Protein AF-A0AAD2RCP2-F1 (afdb_monomer_lite)

Sequence (72 aa):
EGDIVAFSEDDFHVFNSQVEYFSEDGYPAFDIKVPSTYYFDSNVFSEVSMSGLYEIEVIGNIHENPELLEEK

pLDDT: mean 89.77, std 7.9, range [49.88, 96.81]

Secondary structure (DSSP, 8-state):
--EEEEEEETTEEEEEEEEEE-GGGT--SEEE---TT---SS-HHHHHHHHSSEEEEEEEETTT-GGGGS--

InterPro domains:
  IPR019096 YopX protein [PF09643] (1-70)
  IPR023385 YopX-like, C-terminal [G3DSA:2.30.30.290] (1-72)

Organism: Listeria monocytogenes (NCBI:txid1639)

Radius of gyration: 12.1 Å; chains: 1; bounding box: 30×21×32 Å

Foldseek 3Di:
DFFKKFKDFPNHTDAIWGFDQPVVVVRGDTATDDPPVDDDPDGPVVCVVPVVRMDIDGDGGCVPCVVRRDDD

Structure (mmCIF, N/CA/C/O backbone):
data_AF-A0AAD2RCP2-F1
#
_entry.id   AF-A0AAD2RCP2-F1
#
loop_
_atom_site.group_PDB
_atom_site.id
_atom_site.type_symbol
_atom_site.label_atom_id
_atom_site.label_alt_id
_atom_site.label_comp_id
_atom_site.label_asym_id
_atom_site.label_entity_id
_atom_site.label_seq_id
_atom_site.pdbx_PDB_ins_code
_atom_site.Cartn_x
_atom_site.Cartn_y
_atom_site.Cartn_z
_atom_site.occupancy
_atom_site.B_iso_or_equiv
_atom_site.auth_seq_id
_atom_site.auth_comp_id
_atom_site.auth_asym_id
_atom_site.auth_atom_id
_atom_site.pdbx_PDB_model_num
ATOM 1 N N . GLU A 1 1 ? -7.710 -8.073 -5.824 1.00 72.81 1 GLU A N 1
ATOM 2 C CA . GLU A 1 1 ? -7.915 -6.619 -5.988 1.00 72.81 1 GLU A CA 1
ATOM 3 C C . GLU A 1 1 ? -8.716 -6.156 -4.792 1.00 72.81 1 GLU A C 1
ATOM 5 O O . GLU A 1 1 ? -9.694 -6.821 -4.467 1.00 72.81 1 GLU A O 1
ATOM 10 N N . GLY A 1 2 ? -8.260 -5.105 -4.113 1.00 88.12 2 GLY A N 1
ATOM 11 C CA . GLY A 1 2 ? -8.879 -4.661 -2.865 1.00 88.12 2 GLY A 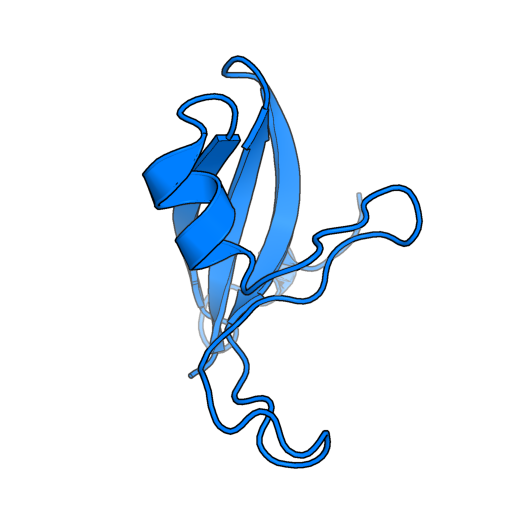CA 1
ATOM 12 C C . GLY A 1 2 ? -8.230 -5.195 -1.588 1.00 88.12 2 GLY A C 1
ATOM 13 O O . GLY A 1 2 ? -8.781 -4.972 -0.514 1.00 88.12 2 GLY A O 1
ATOM 14 N N . ASP A 1 3 ? -7.075 -5.859 -1.673 1.00 96.19 3 ASP A N 1
ATOM 15 C CA . ASP A 1 3 ? -6.254 -6.096 -0.482 1.00 96.19 3 ASP A CA 1
ATOM 16 C C . ASP A 1 3 ? -5.790 -4.745 0.075 1.00 96.19 3 ASP A C 1
ATOM 18 O O . ASP A 1 3 ? -5.533 -3.807 -0.684 1.00 96.19 3 ASP A O 1
ATOM 22 N N . ILE A 1 4 ? -5.699 -4.641 1.395 1.00 96.62 4 ILE A N 1
ATOM 23 C CA . ILE A 1 4 ? -5.161 -3.477 2.093 1.00 96.62 4 ILE A CA 1
ATOM 24 C C . ILE A 1 4 ? -3.799 -3.872 2.638 1.00 96.62 4 ILE A C 1
ATOM 26 O O . ILE A 1 4 ? -3.662 -4.888 3.329 1.00 96.62 4 ILE A O 1
ATOM 30 N N . VAL A 1 5 ? -2.801 -3.055 2.333 1.00 96.25 5 VAL A N 1
ATOM 31 C CA . VAL A 1 5 ? -1.436 -3.244 2.802 1.00 96.25 5 VAL A CA 1
ATOM 32 C C . VAL A 1 5 ? -1.020 -2.138 3.758 1.00 96.25 5 VAL A C 1
ATOM 34 O O . VAL A 1 5 ? -1.376 -0.975 3.563 1.00 96.25 5 VAL A O 1
ATOM 37 N N . ALA A 1 6 ? -0.241 -2.508 4.768 1.00 96.06 6 ALA A N 1
ATOM 38 C CA . ALA A 1 6 ? 0.530 -1.591 5.587 1.00 96.06 6 ALA A CA 1
ATOM 39 C C . ALA A 1 6 ? 1.897 -1.380 4.936 1.00 96.06 6 ALA A C 1
ATOM 41 O O . ALA A 1 6 ? 2.607 -2.346 4.655 1.00 96.06 6 ALA A O 1
ATOM 42 N N . PHE A 1 7 ? 2.257 -0.120 4.716 1.00 94.94 7 PHE A N 1
ATOM 43 C CA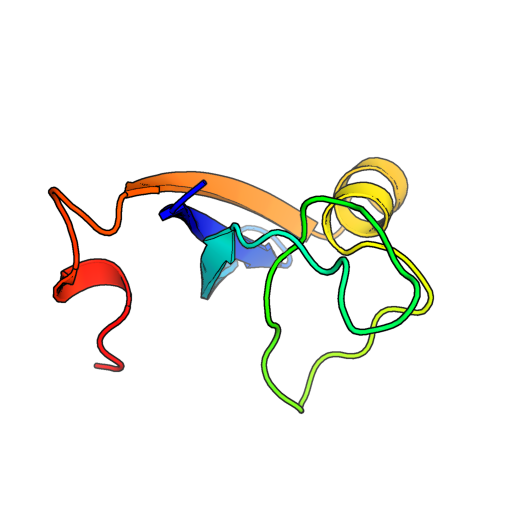 . PHE A 1 7 ? 3.587 0.285 4.287 1.00 94.94 7 PHE A CA 1
ATOM 44 C C . PHE A 1 7 ? 4.400 0.732 5.503 1.00 94.94 7 PHE A C 1
ATOM 46 O O . PHE A 1 7 ? 3.927 1.552 6.300 1.00 94.94 7 PHE A O 1
ATOM 53 N N . SER A 1 8 ? 5.623 0.222 5.617 1.00 94.81 8 SER A N 1
ATOM 54 C CA . SER A 1 8 ? 6.548 0.524 6.707 1.00 94.81 8 SER A CA 1
ATOM 55 C C . SER A 1 8 ? 7.921 0.943 6.175 1.00 94.81 8 SER A C 1
ATOM 57 O O . SER A 1 8 ? 8.370 0.470 5.132 1.00 94.81 8 SER A O 1
ATOM 59 N N . GLU A 1 9 ? 8.596 1.818 6.914 1.00 93.12 9 GLU A N 1
ATOM 60 C CA . GLU A 1 9 ? 9.957 2.305 6.656 1.00 93.12 9 GLU A CA 1
ATOM 61 C C . GLU A 1 9 ? 10.762 2.174 7.956 1.00 93.12 9 GLU A C 1
ATOM 63 O O . GLU A 1 9 ? 10.297 2.618 9.007 1.00 93.12 9 GLU A O 1
ATOM 68 N N . ASP A 1 10 ? 11.934 1.529 7.908 1.00 89.56 10 ASP A N 1
ATOM 69 C CA . ASP A 1 10 ? 12.771 1.248 9.091 1.00 89.56 10 ASP A CA 1
ATOM 70 C C . ASP A 1 10 ? 11.990 0.617 10.276 1.00 89.56 10 ASP A C 1
ATOM 72 O O . ASP A 1 10 ? 12.110 1.054 11.420 1.00 89.56 10 ASP A O 1
ATOM 76 N N . ASP A 1 11 ? 11.160 -0.399 10.006 1.00 86.06 11 ASP A N 1
ATOM 77 C CA . ASP A 1 11 ? 10.269 -1.076 10.973 1.00 86.06 11 ASP A CA 1
ATOM 78 C C . ASP A 1 11 ? 9.129 -0.203 11.558 1.00 86.06 11 ASP A C 1
ATOM 80 O O . ASP A 1 11 ? 8.384 -0.649 12.439 1.00 86.06 11 ASP A O 1
ATOM 84 N N . PHE A 1 12 ? 8.940 1.033 11.080 1.00 91.38 12 PHE A N 1
ATOM 85 C CA . PHE A 1 12 ? 7.838 1.902 11.498 1.00 91.38 12 PHE A CA 1
ATOM 86 C C . PHE A 1 12 ? 6.732 1.950 10.453 1.00 91.38 12 PHE A C 1
ATOM 88 O O . PHE A 1 12 ? 6.959 2.294 9.296 1.00 91.38 12 PHE A O 1
ATOM 95 N N . HIS A 1 13 ? 5.504 1.680 10.895 1.00 93.94 13 HIS A N 1
ATOM 9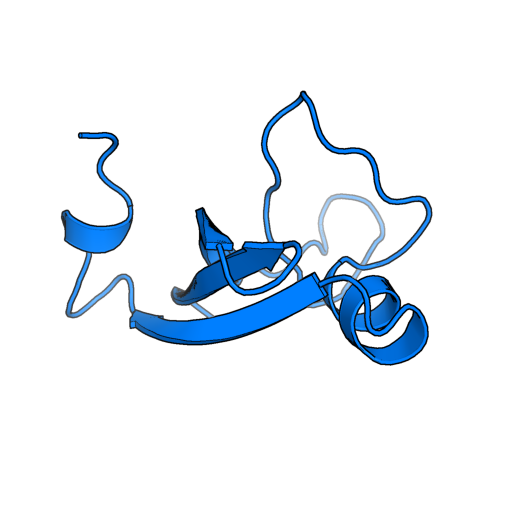6 C CA . HIS A 1 13 ? 4.318 1.862 10.070 1.00 93.94 13 HIS A CA 1
ATOM 97 C C . HIS A 1 13 ? 4.157 3.329 9.640 1.00 93.94 13 HIS A C 1
ATOM 99 O O . HIS A 1 13 ? 4.149 4.224 10.491 1.00 93.94 13 HIS A O 1
ATOM 105 N N . VAL A 1 14 ? 3.973 3.557 8.338 1.00 94.00 14 VAL A N 1
ATOM 106 C CA . VAL A 1 14 ? 3.815 4.894 7.749 1.00 94.00 14 VAL A CA 1
ATOM 107 C C . VAL A 1 14 ? 2.370 5.149 7.324 1.00 94.00 14 VAL A C 1
ATOM 109 O O . VAL A 1 14 ? 1.782 6.147 7.737 1.00 94.00 14 VAL A O 1
ATOM 112 N N . PHE A 1 15 ? 1.800 4.279 6.485 1.00 94.44 15 PHE A N 1
ATOM 113 C CA . PHE A 1 15 ? 0.433 4.424 5.976 1.00 94.44 15 PHE A CA 1
ATOM 114 C C . PHE A 1 15 ? -0.156 3.088 5.520 1.00 94.44 15 PHE A C 1
ATOM 116 O O . PHE A 1 15 ? 0.569 2.140 5.211 1.00 94.44 15 PHE A O 1
ATOM 123 N N . ASN A 1 16 ? -1.485 3.039 5.430 1.00 95.50 16 ASN A N 1
ATOM 124 C CA . ASN A 1 16 ? -2.214 1.951 4.786 1.00 95.50 16 ASN A CA 1
ATOM 125 C C . ASN A 1 16 ? -2.622 2.360 3.371 1.00 95.50 16 ASN A C 1
ATOM 127 O O . ASN A 1 16 ? -2.972 3.517 3.132 1.00 95.50 16 ASN A O 1
ATOM 131 N N . SER A 1 17 ? -2.612 1.414 2.438 1.00 95.25 17 SER A N 1
ATOM 132 C CA . SER A 1 17 ? -3.087 1.653 1.077 1.00 95.25 17 SER A CA 1
ATOM 133 C C . SER A 1 17 ? -3.767 0.428 0.489 1.00 95.25 17 SER A C 1
ATOM 135 O O . SER A 1 17 ? -3.507 -0.708 0.882 1.00 95.25 17 SER A O 1
ATOM 137 N N . GLN A 1 18 ? -4.662 0.672 -0.459 1.00 95.19 18 GLN A N 1
ATOM 138 C CA . GLN A 1 18 ? -5.359 -0.372 -1.190 1.00 95.19 18 GLN A CA 1
ATOM 139 C C . GLN A 1 18 ? -4.547 -0.790 -2.417 1.00 95.19 18 GLN A C 1
ATOM 141 O O . GLN A 1 18 ? -4.049 0.053 -3.163 1.00 95.19 18 GLN A O 1
ATOM 146 N N . VAL A 1 19 ? -4.488 -2.098 -2.664 1.00 94.88 19 VAL A N 1
ATOM 147 C CA . VAL A 1 19 ? -3.975 -2.664 -3.913 1.00 94.88 19 VAL A CA 1
ATOM 148 C C . VAL A 1 19 ? -5.020 -2.516 -5.019 1.00 94.88 19 VAL A C 1
ATOM 150 O O . VAL A 1 19 ? -6.108 -3.105 -4.951 1.00 94.88 19 VAL A O 1
ATOM 153 N N . GLU A 1 20 ? -4.663 -1.770 -6.062 1.00 92.38 20 GLU A N 1
ATOM 154 C CA . GLU A 1 20 ? -5.504 -1.446 -7.221 1.00 92.38 20 GLU A CA 1
ATOM 155 C C . GLU A 1 20 ? -4.780 -1.794 -8.535 1.00 92.38 20 GLU A C 1
ATOM 157 O O . GLU A 1 20 ? -3.558 -1.956 -8.565 1.00 92.38 20 GLU A O 1
ATOM 162 N N . TYR A 1 21 ? -5.527 -1.947 -9.634 1.00 91.38 21 TYR A N 1
ATOM 163 C CA . TYR A 1 21 ? -4.965 -2.235 -10.958 1.00 91.38 21 TYR A CA 1
ATOM 164 C C . TYR A 1 21 ? -4.845 -0.965 -11.819 1.00 91.38 21 TYR A C 1
ATOM 166 O O . TYR A 1 21 ? -5.844 -0.427 -12.295 1.00 91.38 21 TYR A O 1
ATOM 174 N N . PHE A 1 22 ? -3.618 -0.516 -12.095 1.00 87.12 22 PHE A N 1
ATOM 175 C CA . PHE A 1 22 ? -3.313 0.795 -12.700 1.00 87.12 22 PHE A CA 1
ATOM 176 C C . PHE A 1 22 ? -3.338 0.817 -14.242 1.00 87.12 22 PHE A C 1
ATOM 178 O O . PHE A 1 22 ? -2.549 1.487 -14.908 1.00 87.12 22 PHE A O 1
ATOM 185 N N . SER A 1 23 ? -4.272 0.091 -14.862 1.00 84.12 23 SER A N 1
ATOM 186 C CA . SER A 1 23 ? -4.328 -0.003 -16.333 1.00 84.12 23 SER A CA 1
ATOM 187 C C . SER A 1 23 ? -4.617 1.305 -17.073 1.00 84.12 23 SER A C 1
ATOM 189 O O . SER A 1 23 ? -4.231 1.427 -18.237 1.00 84.12 23 SER A O 1
ATOM 191 N N . GLU A 1 24 ? -5.268 2.273 -16.425 1.00 75.56 24 GLU A N 1
ATOM 192 C CA . GLU A 1 24 ? -5.676 3.529 -17.064 1.00 75.56 24 GLU A CA 1
ATOM 193 C C . GLU A 1 24 ? -4.493 4.473 -17.344 1.00 75.56 24 GLU A C 1
ATOM 195 O O . GLU A 1 24 ? -4.528 5.217 -18.323 1.00 75.56 24 GLU A O 1
ATOM 200 N N . ASP A 1 25 ? -3.399 4.369 -16.586 1.00 69.56 25 ASP A N 1
ATOM 201 C CA . ASP A 1 25 ? -2.205 5.218 -16.729 1.00 69.56 25 ASP A CA 1
ATOM 202 C C . ASP A 1 25 ? -1.170 4.659 -17.726 1.00 69.56 25 ASP A C 1
ATOM 204 O O . ASP A 1 25 ? -0.002 5.050 -17.738 1.00 69.56 25 ASP A O 1
ATOM 208 N N . GLY A 1 26 ? -1.569 3.700 -18.572 1.00 76.88 26 GLY A N 1
ATOM 209 C CA . GLY A 1 26 ? -0.639 2.985 -19.455 1.00 76.88 26 GLY A CA 1
ATOM 210 C C . GLY A 1 26 ? 0.331 2.074 -18.694 1.00 76.88 26 GLY A C 1
ATOM 211 O O . GLY A 1 26 ? 1.331 1.627 -19.259 1.00 76.88 26 GLY A O 1
ATOM 212 N N . TYR A 1 27 ? 0.015 1.781 -17.429 1.00 80.31 27 TYR A N 1
ATOM 213 C CA . TYR A 1 27 ? 0.827 1.013 -16.497 1.00 80.31 27 TYR A CA 1
ATOM 214 C C . TYR A 1 27 ? 0.047 -0.205 -15.958 1.00 80.31 27 TYR A C 1
ATOM 216 O O . TYR A 1 27 ? -0.378 -0.224 -14.807 1.00 80.31 27 TYR A O 1
ATOM 224 N N . PRO A 1 28 ? -0.198 -1.243 -16.786 1.00 86.06 28 PRO A N 1
ATOM 225 C CA . PRO A 1 28 ? -1.111 -2.345 -16.469 1.00 86.06 28 PRO A CA 1
ATOM 226 C C . PRO A 1 28 ? -0.530 -3.328 -15.435 1.00 86.06 28 PRO A C 1
ATOM 228 O O . PRO A 1 28 ? -0.232 -4.481 -15.755 1.00 86.06 28 PRO A O 1
ATOM 231 N N . ALA A 1 29 ? -0.394 -2.885 -14.189 1.00 90.31 29 ALA A N 1
ATOM 232 C CA . ALA A 1 29 ? 0.118 -3.648 -13.061 1.00 90.31 29 ALA A CA 1
ATOM 233 C C . ALA A 1 29 ? -0.718 -3.399 -11.799 1.00 90.31 29 ALA A C 1
ATOM 235 O O . ALA A 1 29 ? -1.416 -2.392 -11.681 1.00 90.31 29 ALA A O 1
ATOM 236 N N . PHE A 1 30 ? -0.647 -4.343 -10.862 1.00 92.00 30 PHE A N 1
ATOM 237 C CA . PHE A 1 30 ? -1.104 -4.088 -9.502 1.00 92.00 30 PHE A CA 1
ATOM 238 C C . PHE A 1 30 ? -0.080 -3.208 -8.791 1.00 92.00 30 PHE A C 1
ATOM 240 O O . PHE A 1 30 ? 1.123 -3.465 -8.877 1.00 92.00 30 PHE A O 1
ATOM 247 N N . ASP A 1 31 ? -0.566 -2.185 -8.104 1.00 93.50 31 ASP A N 1
ATOM 248 C CA . ASP A 1 31 ? 0.253 -1.267 -7.317 1.00 93.50 31 ASP A CA 1
ATOM 249 C C . ASP A 1 31 ? -0.585 -0.659 -6.182 1.00 93.50 31 ASP A C 1
ATOM 251 O O . ASP A 1 31 ? -1.745 -1.043 -5.984 1.00 93.50 31 ASP A O 1
ATOM 255 N N . ILE A 1 32 ? -0.009 0.288 -5.445 1.00 93.25 32 ILE A N 1
ATOM 256 C CA . ILE A 1 32 ? -0.685 1.037 -4.386 1.00 93.25 32 ILE A CA 1
ATOM 257 C C . ILE A 1 32 ? -0.563 2.544 -4.588 1.00 93.25 32 ILE A C 1
ATOM 259 O O . ILE A 1 32 ? 0.419 3.053 -5.129 1.00 93.25 32 ILE A O 1
ATOM 263 N N . LYS A 1 33 ? -1.549 3.288 -4.083 1.00 90.38 33 LYS A N 1
ATOM 264 C CA . LYS A 1 33 ? -1.431 4.746 -3.967 1.00 90.38 33 LYS A CA 1
ATOM 265 C C . LYS A 1 33 ? -0.534 5.091 -2.789 1.00 90.38 33 LYS A C 1
ATOM 267 O O . LYS A 1 33 ? -0.676 4.512 -1.713 1.00 90.38 33 LYS A O 1
ATOM 272 N N . VAL A 1 34 ? 0.344 6.066 -2.979 1.00 91.56 34 VAL A N 1
ATOM 273 C CA . VAL A 1 34 ? 1.252 6.549 -1.935 1.00 91.56 34 VAL A CA 1
ATOM 274 C C . VAL A 1 34 ? 0.940 8.009 -1.601 1.00 91.56 34 VAL A C 1
ATOM 276 O O . VAL A 1 34 ? 0.483 8.749 -2.480 1.00 91.56 34 VAL A O 1
ATOM 279 N N . PRO A 1 35 ? 1.156 8.453 -0.350 1.00 90.88 35 PRO A N 1
ATOM 280 C CA . PRO A 1 35 ? 1.014 9.858 0.011 1.00 90.88 35 PRO A CA 1
ATOM 281 C C . PRO A 1 35 ? 1.908 10.742 -0.862 1.00 90.88 35 PRO A C 1
ATOM 283 O O . PRO A 1 35 ? 3.006 10.342 -1.235 1.00 90.88 35 PRO A O 1
ATOM 286 N N . SER A 1 36 ? 1.494 11.984 -1.128 1.00 89.56 36 SER A N 1
ATOM 287 C CA . SER A 1 36 ? 2.229 12.909 -2.011 1.00 89.56 36 SER A CA 1
ATOM 288 C C . SER A 1 36 ? 3.642 13.276 -1.533 1.00 89.56 36 SER A C 1
ATOM 290 O O . SER A 1 36 ? 4.390 13.922 -2.262 1.00 89.56 36 SER A O 1
ATOM 292 N N . THR A 1 37 ? 3.993 12.935 -0.293 1.00 90.00 37 THR A N 1
ATOM 293 C CA . THR A 1 37 ? 5.345 13.075 0.265 1.00 90.00 37 THR A CA 1
ATOM 294 C C . THR A 1 37 ? 6.301 11.973 -0.192 1.00 90.00 37 THR A C 1
ATOM 296 O O . THR A 1 37 ? 7.506 12.133 -0.024 1.00 90.00 37 THR A O 1
ATOM 299 N N . TYR A 1 38 ? 5.781 10.885 -0.764 1.00 89.62 38 TYR A N 1
ATOM 300 C CA . TYR A 1 38 ? 6.545 9.774 -1.319 1.00 89.62 38 TYR A CA 1
ATOM 301 C C . TYR A 1 38 ? 6.534 9.832 -2.845 1.00 89.62 38 TYR A C 1
ATOM 303 O O . TYR A 1 38 ? 5.532 10.173 -3.474 1.00 89.62 38 TYR A O 1
ATOM 311 N N . TYR A 1 39 ? 7.670 9.488 -3.442 1.00 88.31 39 TYR A N 1
ATOM 312 C CA . TYR A 1 39 ? 7.825 9.390 -4.885 1.00 88.31 39 TYR A CA 1
ATOM 313 C C . TYR A 1 39 ? 8.674 8.165 -5.210 1.00 88.31 39 TYR A C 1
ATOM 315 O O . TYR A 1 39 ? 9.773 8.012 -4.679 1.00 88.31 39 TYR A O 1
ATOM 323 N N . PHE A 1 40 ? 8.150 7.321 -6.093 1.00 88.00 40 PHE A N 1
ATOM 324 C CA . PHE A 1 40 ? 8.797 6.104 -6.560 1.00 88.00 40 PHE A CA 1
ATOM 325 C C . PHE A 1 40 ? 8.945 6.180 -8.082 1.00 88.00 40 PHE A C 1
ATOM 327 O O . PHE A 1 40 ? 7.967 6.408 -8.792 1.00 88.00 40 PHE A O 1
ATOM 334 N N . ASP A 1 41 ? 10.166 5.986 -8.590 1.00 83.38 41 ASP A N 1
ATOM 335 C CA . ASP A 1 41 ? 10.460 5.958 -10.036 1.00 83.38 41 ASP A CA 1
ATOM 336 C C . ASP A 1 41 ? 9.967 4.665 -10.719 1.00 83.38 41 ASP A C 1
ATOM 338 O O . ASP A 1 41 ? 10.102 4.480 -11.930 1.00 83.38 41 ASP A O 1
ATOM 342 N N . SER A 1 42 ? 9.448 3.718 -9.942 1.00 86.25 42 SER A N 1
ATOM 343 C CA . SER A 1 42 ? 8.984 2.401 -10.373 1.00 86.25 42 SER A CA 1
ATOM 344 C C . SER A 1 42 ? 7.799 1.953 -9.519 1.00 86.25 42 SER A C 1
ATOM 346 O O . SER A 1 42 ? 7.413 2.649 -8.583 1.00 86.25 42 SER A O 1
ATOM 348 N N . ASN A 1 43 ? 7.233 0.784 -9.845 1.00 89.88 43 ASN A N 1
ATOM 349 C CA . ASN A 1 43 ? 6.213 0.129 -9.022 1.00 89.88 43 ASN A CA 1
ATOM 350 C C . ASN A 1 43 ? 6.618 0.137 -7.547 1.00 89.88 43 ASN A C 1
ATOM 352 O O . ASN A 1 43 ? 7.766 -0.214 -7.244 1.00 89.88 43 ASN A O 1
ATOM 356 N N . VAL A 1 44 ? 5.683 0.411 -6.642 1.00 92.75 44 VAL A N 1
ATOM 357 C CA . VAL A 1 44 ? 6.011 0.443 -5.214 1.00 92.75 44 VAL A CA 1
ATOM 358 C C . VAL A 1 44 ? 6.459 -0.939 -4.733 1.00 92.75 44 VAL A C 1
ATOM 360 O O . VAL A 1 44 ? 7.456 -1.041 -4.021 1.00 92.75 44 VAL A O 1
ATOM 363 N N . PHE A 1 45 ? 5.821 -2.025 -5.186 1.00 92.94 45 PHE A N 1
ATOM 364 C CA . PHE A 1 45 ? 6.237 -3.383 -4.815 1.00 92.94 45 PHE A CA 1
ATOM 365 C C . PHE A 1 45 ? 7.629 -3.743 -5.344 1.00 92.94 45 PHE A C 1
ATOM 367 O O . PHE A 1 45 ? 8.390 -4.426 -4.656 1.00 92.94 45 PHE A O 1
ATOM 374 N N . SER A 1 46 ? 7.982 -3.283 -6.547 1.00 91.19 46 SER A N 1
ATOM 375 C CA . SER A 1 46 ? 9.331 -3.485 -7.088 1.00 91.19 46 SER A CA 1
ATOM 376 C C . SER A 1 46 ? 10.375 -2.737 -6.266 1.00 91.19 46 SER A C 1
ATOM 378 O O . SER A 1 46 ? 11.411 -3.318 -5.949 1.00 91.19 46 SER A O 1
ATOM 380 N N . GLU A 1 47 ? 10.101 -1.483 -5.889 1.00 91.69 47 GLU A N 1
ATOM 381 C CA . GLU A 1 47 ? 11.014 -0.702 -5.051 1.00 91.69 47 GLU A CA 1
ATOM 382 C C . GLU A 1 47 ? 11.216 -1.374 -3.691 1.00 91.69 47 GLU A C 1
ATOM 384 O O . GLU A 1 47 ? 12.352 -1.601 -3.283 1.00 91.69 47 GLU A O 1
ATOM 389 N N . VAL A 1 48 ? 10.128 -1.766 -3.021 1.00 92.19 48 VAL A N 1
ATOM 390 C CA . VAL A 1 48 ? 10.168 -2.465 -1.725 1.00 92.19 48 VAL A CA 1
ATOM 391 C C . VAL A 1 48 ? 10.979 -3.758 -1.824 1.00 92.19 48 VAL A C 1
ATOM 393 O O . VAL A 1 48 ? 11.845 -4.016 -0.990 1.00 92.19 48 VAL A O 1
ATOM 396 N N . SER A 1 49 ? 10.773 -4.547 -2.883 1.00 89.88 49 SER A N 1
ATOM 397 C CA . SER A 1 49 ? 11.514 -5.795 -3.087 1.00 89.88 49 SER A CA 1
ATOM 398 C C . SER A 1 49 ? 13.007 -5.589 -3.373 1.00 89.88 49 SER A C 1
ATOM 400 O O . SER A 1 49 ? 13.779 -6.532 -3.184 1.00 89.88 49 SER A O 1
ATOM 402 N N . MET A 1 50 ? 13.417 -4.425 -3.884 1.00 90.06 50 MET A N 1
ATOM 403 C CA . MET A 1 50 ? 14.797 -4.159 -4.303 1.00 90.06 50 MET A CA 1
ATOM 404 C C . MET A 1 50 ? 15.600 -3.345 -3.287 1.00 90.06 50 MET A C 1
ATOM 406 O O . MET A 1 50 ? 16.799 -3.589 -3.148 1.00 90.06 50 MET A O 1
ATOM 410 N N . SER A 1 51 ? 14.976 -2.380 -2.611 1.00 88.19 51 SER A N 1
ATOM 411 C CA . SER A 1 51 ? 15.673 -1.442 -1.728 1.00 88.19 51 SER A CA 1
ATOM 412 C C . SER A 1 51 ? 16.040 -2.073 -0.386 1.00 88.19 51 SER A C 1
ATOM 414 O O . SER A 1 51 ? 17.108 -1.789 0.154 1.00 88.19 51 SER A O 1
ATOM 416 N N . GLY A 1 52 ? 15.164 -2.930 0.153 1.00 84.62 52 GLY A N 1
ATOM 417 C CA . GLY A 1 52 ? 15.263 -3.431 1.526 1.00 84.62 52 GLY A CA 1
ATOM 418 C C . GLY A 1 52 ? 15.101 -2.348 2.603 1.00 84.62 52 GLY A C 1
ATOM 419 O O . GLY A 1 52 ? 15.381 -2.624 3.764 1.00 84.62 52 GLY A O 1
ATOM 420 N N . LEU A 1 53 ? 14.693 -1.130 2.223 1.00 88.06 53 LEU A N 1
ATOM 421 C CA . LEU A 1 53 ? 14.425 0.002 3.126 1.00 88.06 53 LEU A CA 1
ATOM 422 C C . LEU A 1 53 ? 12.955 0.066 3.554 1.00 88.06 53 LEU A C 1
ATOM 424 O O . LEU A 1 53 ? 12.616 0.674 4.567 1.00 88.06 53 LEU A O 1
ATOM 428 N N . TYR A 1 54 ? 12.092 -0.546 2.750 1.00 93.12 54 TYR A N 1
ATOM 429 C CA . TYR A 1 54 ? 10.653 -0.539 2.933 1.00 93.12 54 TYR A CA 1
ATOM 430 C C . TYR A 1 54 ? 10.152 -1.956 3.158 1.00 93.12 54 TYR A C 1
ATOM 432 O O . TYR A 1 54 ? 10.738 -2.923 2.666 1.00 93.12 54 TYR A O 1
ATOM 440 N N . GLU A 1 55 ? 9.028 -2.061 3.848 1.00 94.44 55 GLU A N 1
ATOM 441 C CA . GLU A 1 55 ? 8.286 -3.300 4.024 1.00 94.44 55 GLU A CA 1
ATOM 442 C C . GLU A 1 55 ? 6.815 -3.073 3.674 1.00 94.44 55 GLU A C 1
ATOM 444 O O . GLU A 1 55 ? 6.252 -2.001 3.909 1.00 94.44 55 GLU A O 1
ATOM 449 N N . ILE A 1 56 ? 6.200 -4.094 3.080 1.00 94.81 56 ILE A N 1
ATOM 450 C CA . ILE A 1 56 ? 4.776 -4.126 2.766 1.00 94.81 56 ILE A CA 1
ATOM 451 C C . ILE A 1 56 ? 4.198 -5.423 3.322 1.00 94.81 56 ILE A C 1
ATOM 453 O O . ILE A 1 56 ? 4.647 -6.512 2.963 1.00 94.81 56 ILE A O 1
ATOM 457 N N . GLU A 1 57 ? 3.158 -5.299 4.142 1.00 95.56 57 GLU A N 1
ATOM 458 C CA . GLU A 1 57 ? 2.420 -6.424 4.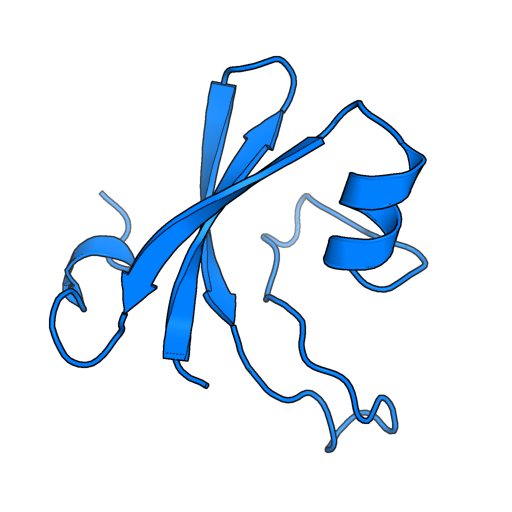718 1.00 95.56 57 GLU A CA 1
ATOM 459 C C . GLU A 1 57 ? 0.932 -6.315 4.374 1.00 95.56 57 GLU A C 1
ATOM 461 O O . GLU A 1 57 ? 0.344 -5.240 4.454 1.00 95.56 57 GLU A O 1
ATOM 466 N N . VAL A 1 58 ? 0.296 -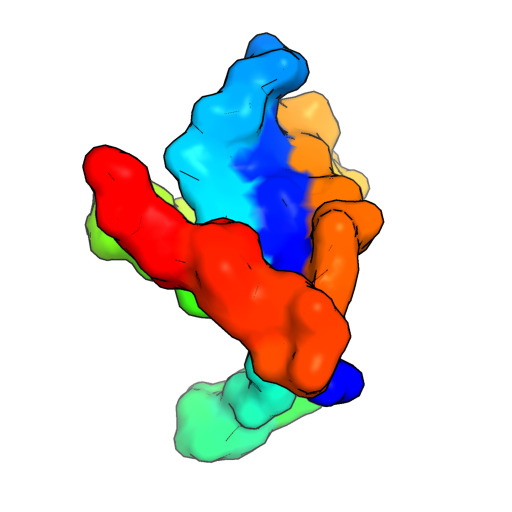7.432 4.013 1.00 96.12 58 VAL A N 1
ATOM 467 C CA . VAL A 1 58 ? -1.161 -7.484 3.825 1.00 96.12 58 VAL A CA 1
ATOM 468 C C . VAL A 1 58 ? -1.840 -7.555 5.191 1.00 96.12 58 VAL A C 1
ATOM 470 O O . VAL A 1 58 ? -1.661 -8.529 5.919 1.00 96.12 58 VAL A O 1
ATOM 473 N N . ILE A 1 59 ? -2.661 -6.555 5.514 1.00 96.81 59 ILE A N 1
ATOM 474 C CA . ILE A 1 59 ? -3.317 -6.417 6.826 1.00 96.81 59 ILE A CA 1
ATOM 475 C C . ILE A 1 59 ? -4.836 -6.625 6.785 1.00 96.81 59 ILE A C 1
ATOM 477 O O . ILE A 1 59 ? -5.481 -6.675 7.830 1.00 96.81 59 ILE A O 1
ATOM 481 N N . GLY A 1 60 ? -5.422 -6.744 5.593 1.00 96.31 60 GLY A N 1
ATOM 482 C CA . GLY A 1 60 ? -6.859 -6.936 5.421 1.00 96.31 60 GLY A CA 1
ATOM 483 C C . GLY A 1 60 ? -7.298 -6.729 3.978 1.00 96.31 60 GLY A C 1
ATOM 484 O O . GLY A 1 60 ? -6.484 -6.770 3.056 1.00 96.31 60 GLY A O 1
ATOM 485 N N . ASN A 1 61 ? -8.592 -6.489 3.778 1.00 95.69 61 ASN A N 1
ATOM 486 C CA . ASN A 1 61 ? -9.156 -6.130 2.477 1.00 95.69 61 ASN A CA 1
ATOM 487 C C . ASN A 1 61 ? -10.327 -5.148 2.627 1.00 95.69 61 ASN A C 1
ATOM 489 O O . ASN A 1 61 ? -10.936 -5.051 3.689 1.00 95.69 61 ASN A O 1
ATOM 493 N N . ILE A 1 62 ? -10.684 -4.446 1.553 1.00 94.75 62 ILE A N 1
ATOM 494 C CA . ILE A 1 62 ? -11.743 -3.422 1.562 1.00 94.75 62 ILE A CA 1
ATOM 495 C C . ILE A 1 62 ? -13.154 -3.958 1.840 1.00 94.75 62 ILE A C 1
ATOM 497 O O . ILE A 1 62 ? -14.051 -3.180 2.158 1.00 94.75 62 ILE A O 1
ATOM 501 N N . HIS A 1 63 ? -13.388 -5.260 1.669 1.00 94.00 63 HIS A N 1
ATOM 502 C CA . HIS A 1 63 ? -14.711 -5.859 1.845 1.00 94.00 63 HIS A CA 1
ATOM 503 C C . HIS A 1 63 ? -14.984 -6.219 3.306 1.00 94.00 63 HIS A C 1
ATOM 505 O O . HIS A 1 63 ? -16.129 -6.139 3.748 1.00 94.00 63 HIS A O 1
ATOM 511 N N . GLU A 1 64 ? -13.944 -6.609 4.041 1.00 96.00 64 GLU A N 1
ATOM 512 C CA . GLU A 1 64 ? -14.030 -7.042 5.438 1.00 96.00 64 GLU A CA 1
ATOM 513 C C . GLU A 1 64 ? -13.480 -6.006 6.421 1.00 96.00 64 GLU A C 1
ATOM 515 O O . GLU A 1 64 ? -13.924 -5.983 7.566 1.00 96.00 64 GLU A O 1
ATOM 520 N N . ASN A 1 65 ? -12.547 -5.154 5.980 1.00 95.88 65 ASN A N 1
ATOM 521 C CA . ASN A 1 65 ? -11.807 -4.215 6.825 1.00 95.88 65 ASN A CA 1
ATOM 522 C C . ASN A 1 65 ? -11.722 -2.785 6.245 1.00 95.88 65 ASN A C 1
ATOM 524 O O . ASN A 1 65 ? -10.624 -2.218 6.178 1.00 95.88 65 ASN A O 1
ATOM 528 N N . PRO A 1 66 ? -12.834 -2.171 5.794 1.00 92.94 66 PRO A N 1
ATOM 529 C CA . PRO A 1 66 ? -12.802 -0.811 5.250 1.00 92.94 66 PRO A CA 1
ATOM 530 C C . PRO A 1 66 ? -12.259 0.226 6.248 1.00 92.94 66 PRO A C 1
ATOM 532 O O . PRO A 1 66 ? -11.657 1.214 5.833 1.00 92.94 66 PRO A O 1
ATOM 535 N N . GLU A 1 67 ? -12.399 -0.022 7.554 1.00 94.12 67 GLU A N 1
ATOM 536 C CA . GLU A 1 67 ? -11.896 0.834 8.632 1.00 94.12 67 GLU A CA 1
ATOM 537 C C . GLU A 1 67 ? -10.369 0.999 8.636 1.00 94.12 67 GLU A C 1
ATOM 539 O O . GLU A 1 67 ? -9.857 1.935 9.244 1.00 94.12 67 GLU A O 1
ATOM 544 N N . LEU A 1 68 ? -9.621 0.115 7.964 1.00 93.00 68 LEU A N 1
ATOM 545 C CA . LEU A 1 68 ? -8.160 0.207 7.882 1.00 93.00 68 LEU A CA 1
ATOM 546 C C . LEU A 1 68 ? -7.679 1.324 6.942 1.00 93.00 68 LEU A C 1
ATOM 548 O O . LEU A 1 68 ? -6.507 1.691 7.006 1.00 93.00 68 LEU A O 1
ATOM 552 N N . LEU A 1 69 ? -8.551 1.863 6.084 1.00 89.88 69 LEU A N 1
ATOM 553 C CA . LEU A 1 69 ? -8.241 2.987 5.189 1.00 89.88 69 LEU A CA 1
ATOM 554 C C . LEU A 1 69 ? -8.695 4.344 5.746 1.00 89.88 69 LEU A C 1
ATOM 556 O O 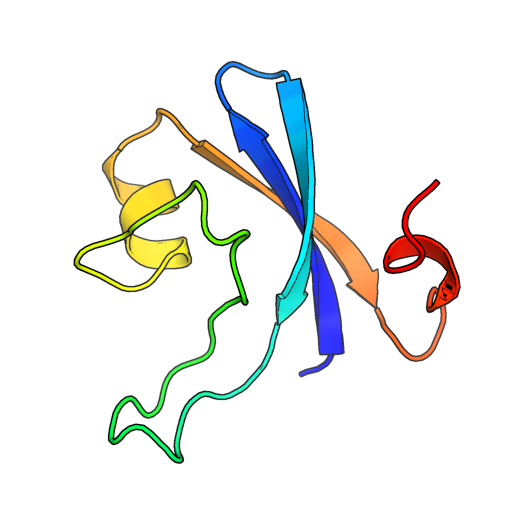. LEU A 1 69 ? -8.431 5.375 5.128 1.00 89.88 69 LEU A O 1
ATOM 560 N N . GLU A 1 70 ? -9.388 4.366 6.884 1.00 85.00 70 GLU A N 1
ATOM 561 C CA . GLU A 1 70 ? -9.816 5.611 7.518 1.00 85.00 70 GLU A CA 1
ATOM 562 C C . GLU A 1 70 ? -8.618 6.260 8.234 1.00 85.00 70 GLU A C 1
ATOM 564 O O . GLU A 1 70 ? -8.029 5.672 9.145 1.00 85.00 70 GLU A O 1
ATOM 569 N N . GLU A 1 71 ? -8.235 7.475 7.817 1.00 64.12 71 GLU A N 1
ATOM 570 C CA . GLU A 1 71 ? -7.244 8.282 8.541 1.00 64.12 71 GLU A CA 1
ATOM 571 C C . GLU A 1 71 ? -7.735 8.518 9.980 1.00 64.12 71 GLU A C 1
ATOM 573 O O . GLU A 1 71 ? -8.854 8.992 10.195 1.00 64.12 71 GLU A O 1
ATOM 578 N N . LYS A 1 72 ? -6.901 8.171 10.966 1.00 49.88 72 LYS A N 1
ATOM 579 C CA . LYS A 1 72 ? -7.157 8.469 12.381 1.00 49.88 72 LYS A CA 1
ATOM 580 C C . LYS A 1 72 ? -6.854 9.917 12.737 1.00 49.88 72 LYS A C 1
ATOM 582 O O . LYS A 1 72 ? -5.804 10.424 12.288 1.00 49.88 72 LYS A O 1
#